Protein AF-A0A2B4R2D5-F1 (afdb_monomer_lite)

InterPro domains:
  IPR036322 WD40-repeat-containing domain superfamily [SSF50978] (5-59)

Radius of gyration: 12.62 Å; chains: 1; bounding box: 27×33×25 Å

Sequence (60 aa):
MNAYDRTLLLGGYTNGMIVVFDWQNDTNSGKISFQIEGHRDEVITMVANPEVDQVISAGL

pLDDT: mean 87.93, std 9.33, range [53.91, 96.75]

Structure (mmCIF, N/CA/C/O backbone):
data_AF-A0A2B4R2D5-F1
#
_entry.id   AF-A0A2B4R2D5-F1
#
loop_
_atom_site.group_PDB
_atom_site.id
_atom_site.type_symbol
_atom_site.label_atom_id
_atom_site.label_alt_id
_atom_site.label_comp_id
_atom_site.label_asym_id
_atom_site.label_entity_id
_atom_site.label_seq_id
_atom_site.pdbx_PDB_ins_code
_atom_site.Cartn_x
_atom_site.Cartn_y
_atom_site.Cartn_z
_atom_site.occupancy
_atom_site.B_iso_or_equiv
_atom_site.auth_seq_id
_atom_site.auth_comp_id
_atom_site.auth_asym_id
_atom_site.auth_atom_id
_atom_site.pdbx_PDB_model_num
ATOM 1 N N . MET A 1 1 ? -11.274 -18.495 -9.708 1.00 53.91 1 MET A N 1
ATOM 2 C CA . MET A 1 1 ? -10.785 -17.657 -8.600 1.00 53.91 1 MET A CA 1
ATOM 3 C C . MET A 1 1 ? -10.202 -18.582 -7.568 1.00 53.91 1 MET A C 1
ATOM 5 O O . MET A 1 1 ? -10.892 -19.499 -7.132 1.00 53.91 1 MET A O 1
ATOM 9 N N . ASN A 1 2 ? -8.914 -18.420 -7.297 1.00 59.75 2 ASN A N 1
ATOM 10 C CA . ASN A 1 2 ? -8.236 -19.175 -6.260 1.00 59.75 2 ASN A CA 1
ATOM 11 C C . ASN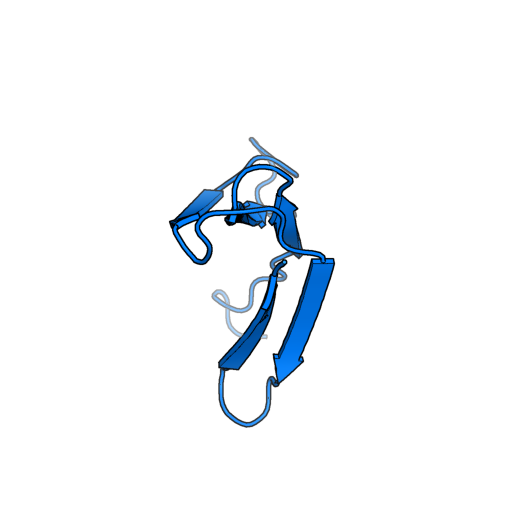 A 1 2 ? -8.772 -18.683 -4.907 1.00 59.75 2 ASN A C 1
ATOM 13 O O . ASN A 1 2 ? -9.030 -17.492 -4.751 1.00 59.75 2 ASN A O 1
ATOM 17 N N . ALA A 1 3 ? -8.950 -19.563 -3.922 1.00 62.88 3 ALA A N 1
ATOM 18 C CA . ALA A 1 3 ? -9.461 -19.170 -2.599 1.00 62.88 3 ALA A CA 1
ATOM 19 C C . ALA A 1 3 ? -8.520 -18.198 -1.844 1.00 62.88 3 ALA A C 1
ATOM 21 O O . ALA A 1 3 ? -8.864 -17.697 -0.776 1.00 62.88 3 ALA A O 1
ATOM 22 N N . TYR A 1 4 ? -7.338 -17.939 -2.411 1.00 67.12 4 TYR A N 1
ATOM 23 C CA . TYR A 1 4 ? -6.311 -17.032 -1.909 1.00 67.12 4 TYR A CA 1
ATOM 24 C C . TYR A 1 4 ? -6.249 -15.686 -2.645 1.00 67.12 4 TYR A C 1
ATOM 26 O O . TYR A 1 4 ? -5.474 -14.825 -2.233 1.00 67.12 4 TYR A O 1
ATOM 34 N N . ASP A 1 5 ? -7.046 -15.478 -3.700 1.00 75.12 5 ASP A N 1
ATOM 35 C CA . ASP A 1 5 ? -7.058 -14.209 -4.431 1.00 75.12 5 ASP A CA 1
ATOM 36 C C . ASP A 1 5 ? -7.732 -13.138 -3.562 1.00 75.12 5 ASP A C 1
ATOM 38 O O . ASP A 1 5 ? -8.950 -13.148 -3.370 1.00 75.12 5 ASP A O 1
ATOM 42 N N . ARG A 1 6 ? -6.932 -12.215 -3.018 1.00 76.31 6 ARG A N 1
ATOM 43 C CA . ARG A 1 6 ? -7.404 -11.143 -2.136 1.00 76.31 6 ARG A CA 1
ATOM 44 C C . ARG A 1 6 ? -7.204 -9.772 -2.760 1.00 76.31 6 ARG A C 1
ATOM 46 O O . ARG A 1 6 ? -6.13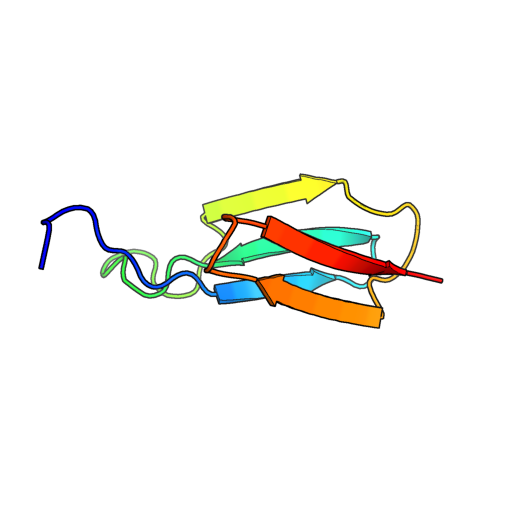5 -9.457 -3.273 1.00 76.31 6 ARG A O 1
ATOM 53 N N . THR A 1 7 ? -8.223 -8.924 -2.660 1.00 80.88 7 THR A N 1
ATOM 54 C CA . THR A 1 7 ? -8.106 -7.496 -2.966 1.00 80.88 7 THR A CA 1
ATOM 55 C C . THR A 1 7 ? -7.549 -6.776 -1.748 1.00 80.88 7 THR A C 1
ATOM 57 O O . THR A 1 7 ? -8.202 -6.707 -0.706 1.00 80.88 7 THR A O 1
ATOM 60 N N . LEU A 1 8 ? -6.347 -6.231 -1.896 1.00 81.62 8 LEU A N 1
ATOM 61 C CA . LEU A 1 8 ? -5.678 -5.434 -0.877 1.00 81.62 8 LEU A CA 1
ATOM 62 C C . LEU A 1 8 ? -5.699 -3.964 -1.285 1.00 81.62 8 LEU A C 1
ATOM 64 O O . LEU A 1 8 ? -5.531 -3.637 -2.461 1.00 81.62 8 LEU A O 1
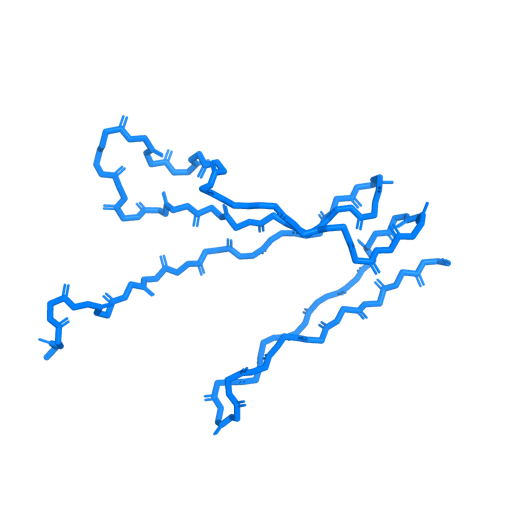ATOM 68 N N . LEU A 1 9 ? -5.878 -3.081 -0.307 1.00 88.00 9 LEU A N 1
ATOM 69 C CA . LEU A 1 9 ? -5.706 -1.645 -0.497 1.00 88.00 9 LEU A CA 1
ATOM 70 C C . LEU A 1 9 ? -4.380 -1.223 0.135 1.00 88.00 9 LEU A C 1
ATOM 72 O O . LEU A 1 9 ? -4.122 -1.521 1.298 1.00 88.00 9 LEU A O 1
ATOM 76 N N . LEU A 1 10 ? -3.552 -0.518 -0.629 1.00 91.12 10 LEU A N 1
ATOM 77 C CA . LEU A 1 10 ? -2.283 0.038 -0.169 1.00 91.12 10 LEU A CA 1
ATOM 78 C C . LEU A 1 10 ? -2.441 1.537 0.085 1.00 91.12 10 LEU A C 1
ATOM 80 O O . LEU A 1 10 ? -3.048 2.234 -0.727 1.00 91.12 10 LEU A O 1
ATOM 84 N N . GLY A 1 11 ? -1.886 2.029 1.190 1.00 92.12 11 GLY A N 1
ATOM 85 C CA . GLY A 1 11 ? -1.875 3.450 1.533 1.00 92.12 11 GLY A CA 1
ATOM 86 C C . GLY A 1 11 ? -0.485 3.931 1.931 1.00 92.12 11 GLY A C 1
ATOM 87 O O . GLY A 1 11 ? 0.228 3.234 2.650 1.00 92.12 11 GLY A O 1
ATOM 88 N N . GLY A 1 12 ? -0.120 5.128 1.478 1.00 93.81 12 GLY A N 1
ATOM 89 C CA . GLY A 1 12 ? 1.030 5.873 1.981 1.00 93.81 12 GLY A CA 1
ATOM 90 C C . GLY A 1 12 ? 0.614 6.752 3.157 1.00 93.81 12 GLY A C 1
ATOM 91 O O . GLY A 1 12 ? -0.509 7.259 3.180 1.00 93.81 12 GLY A O 1
ATOM 92 N N . TYR A 1 13 ? 1.490 6.904 4.147 1.00 93.31 13 TYR A N 1
ATOM 93 C CA . TYR A 1 13 ? 1.204 7.656 5.365 1.00 93.31 13 TYR A CA 1
ATOM 94 C C . TYR A 1 13 ? 2.187 8.818 5.554 1.00 93.31 13 TYR A C 1
ATOM 96 O O . TYR A 1 13 ? 3.321 8.784 5.072 1.00 93.31 13 TYR A O 1
ATOM 104 N N . THR A 1 14 ? 1.755 9.856 6.277 1.00 94.56 14 THR A N 1
ATOM 105 C CA . THR A 1 14 ? 2.537 11.093 6.478 1.00 94.56 14 THR A CA 1
ATOM 106 C C . THR A 1 14 ? 3.797 10.893 7.319 1.00 94.56 14 THR A C 1
ATOM 108 O O . THR A 1 14 ? 4.634 11.781 7.391 1.00 94.56 14 THR A O 1
ATOM 111 N N . ASN A 1 15 ? 3.951 9.728 7.949 1.00 94.19 15 ASN A N 1
ATOM 112 C CA . ASN A 1 15 ? 5.121 9.349 8.740 1.00 94.19 15 ASN A CA 1
ATOM 113 C C . ASN A 1 15 ? 6.058 8.364 8.012 1.00 94.19 15 ASN A C 1
ATOM 115 O O . ASN A 1 15 ? 6.860 7.705 8.668 1.00 94.19 15 ASN A O 1
ATOM 119 N N . GLY A 1 16 ? 5.901 8.190 6.697 1.00 94.94 16 GLY A N 1
ATOM 120 C CA . GLY A 1 16 ? 6.745 7.310 5.882 1.00 94.94 16 GLY A CA 1
ATOM 121 C C . GLY A 1 16 ? 6.387 5.826 5.905 1.00 94.94 16 GLY A C 1
ATOM 122 O O . GLY A 1 16 ? 7.017 5.013 5.218 1.00 94.94 16 GLY A O 1
ATOM 123 N N . MET A 1 17 ? 5.332 5.461 6.633 1.00 96.50 17 MET A N 1
ATOM 124 C CA . MET A 1 17 ? 4.803 4.105 6.608 1.00 96.50 17 MET A CA 1
ATOM 125 C C . MET A 1 17 ? 3.990 3.854 5.338 1.00 96.50 17 MET A C 1
ATOM 127 O O . MET A 1 17 ? 3.228 4.702 4.870 1.00 96.50 17 MET A O 1
ATOM 131 N N . ILE A 1 18 ? 4.099 2.635 4.826 1.00 95.12 18 ILE A N 1
ATOM 132 C CA . ILE A 1 18 ? 3.182 2.064 3.846 1.00 95.12 18 ILE A CA 1
ATOM 133 C C . ILE A 1 18 ? 2.312 1.053 4.581 1.00 95.12 18 ILE A C 1
ATOM 135 O O . ILE A 1 18 ? 2.818 0.187 5.293 1.00 95.12 18 ILE A O 1
ATOM 139 N N . VAL A 1 19 ? 1.000 1.151 4.423 1.00 94.06 19 VAL A N 1
ATOM 140 C CA . VAL A 1 19 ? 0.035 0.310 5.132 1.00 94.06 19 VAL A CA 1
ATOM 141 C C . VAL A 1 19 ? -0.794 -0.506 4.151 1.00 94.06 19 VAL A C 1
ATOM 143 O O . VAL A 1 19 ? -1.147 -0.039 3.068 1.00 94.06 19 VAL A O 1
ATOM 146 N N . VAL A 1 20 ? -1.112 -1.735 4.542 1.00 91.38 20 VAL A N 1
ATOM 147 C CA . VAL A 1 20 ? -2.005 -2.631 3.808 1.00 91.38 20 VAL A CA 1
ATOM 148 C C . VAL A 1 20 ? -3.312 -2.719 4.578 1.00 91.38 20 VAL A C 1
ATOM 150 O O . VAL A 1 20 ? -3.310 -3.066 5.759 1.00 91.38 20 VAL A O 1
ATOM 153 N N . PHE A 1 21 ? -4.427 -2.423 3.922 1.00 89.56 21 PHE A N 1
ATOM 154 C CA . PHE A 1 21 ? -5.763 -2.615 4.467 1.00 89.56 21 PHE A CA 1
ATOM 155 C C . PHE A 1 21 ? -6.379 -3.891 3.894 1.00 89.56 21 PHE A C 1
ATOM 157 O O . PHE A 1 21 ? -6.374 -4.104 2.678 1.00 89.56 21 PHE A O 1
ATOM 164 N N . ASP A 1 22 ? -6.936 -4.725 4.773 1.00 85.44 22 ASP A N 1
ATOM 165 C CA . ASP A 1 22 ? -7.695 -5.909 4.366 1.00 85.44 22 ASP A CA 1
ATOM 166 C C . ASP A 1 22 ? -9.177 -5.538 4.247 1.00 85.44 22 ASP A C 1
ATOM 168 O O . ASP A 1 22 ? -9.899 -5.410 5.239 1.00 85.44 22 ASP A O 1
ATOM 172 N N . TRP A 1 23 ? -9.626 -5.306 3.014 1.00 79.19 23 TRP A N 1
ATOM 173 C CA . TRP A 1 23 ? -11.018 -4.947 2.741 1.00 79.19 23 TRP A CA 1
ATOM 174 C C . TRP A 1 23 ? -11.951 -6.164 2.748 1.00 79.19 23 TRP A C 1
ATOM 176 O O . TRP A 1 23 ? -13.150 -6.018 2.978 1.00 79.19 23 TRP A O 1
ATOM 186 N N . GLN A 1 24 ? -11.403 -7.361 2.524 1.00 79.25 24 GLN A N 1
ATOM 187 C CA . GLN A 1 24 ? -12.155 -8.613 2.421 1.00 79.25 24 GLN A CA 1
ATOM 188 C C . GLN A 1 24 ? -12.311 -9.337 3.766 1.00 79.25 24 GLN A C 1
ATOM 190 O O . GLN A 1 24 ? -12.963 -10.376 3.840 1.00 79.25 24 GLN A O 1
ATOM 195 N N . ASN A 1 25 ? -11.718 -8.820 4.842 1.00 80.69 25 ASN A N 1
ATOM 196 C CA . ASN A 1 25 ? -11.922 -9.354 6.181 1.00 80.69 25 ASN A CA 1
ATOM 197 C C . ASN A 1 25 ? -13.271 -8.891 6.750 1.00 80.69 25 ASN A C 1
ATOM 199 O O . ASN A 1 25 ? -13.363 -7.790 7.282 1.00 80.69 25 ASN A O 1
ATOM 203 N N . ASP A 1 26 ? -14.292 -9.747 6.722 1.00 79.75 26 ASP A N 1
ATOM 204 C CA . ASP A 1 26 ? -15.647 -9.425 7.207 1.00 79.75 26 ASP A CA 1
ATOM 205 C C . ASP A 1 26 ? -15.697 -8.936 8.667 1.00 79.75 26 ASP A C 1
ATOM 207 O O . ASP A 1 26 ? -16.573 -8.161 9.045 1.00 79.75 26 ASP A O 1
ATOM 211 N N . THR A 1 27 ? -14.744 -9.356 9.504 1.00 82.06 27 THR A N 1
ATOM 212 C CA . THR A 1 27 ? -14.706 -8.977 10.928 1.00 82.06 27 THR A CA 1
ATOM 213 C C . THR A 1 27 ? -13.941 -7.689 11.206 1.00 82.06 27 THR A C 1
ATOM 215 O O . THR A 1 27 ? -14.177 -7.042 12.222 1.00 82.06 27 THR A O 1
ATOM 218 N N . ASN A 1 28 ? -13.015 -7.315 10.323 1.00 78.81 28 ASN A N 1
ATOM 219 C CA . ASN A 1 28 ? -12.094 -6.194 10.509 1.00 78.81 28 ASN A CA 1
ATOM 220 C C . ASN A 1 28 ? -11.873 -5.442 9.189 1.00 78.81 28 ASN A C 1
ATOM 222 O O . AS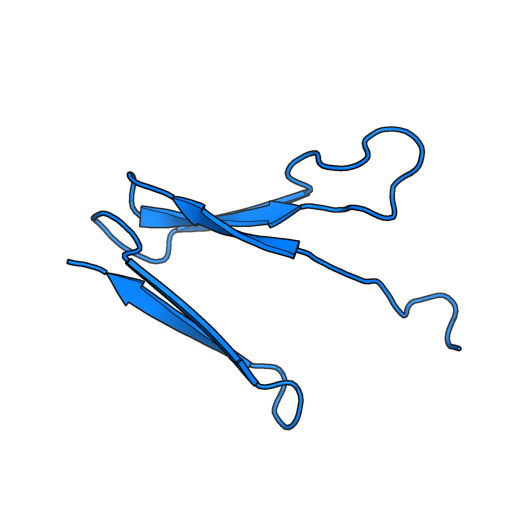N A 1 28 ? -10.755 -5.031 8.878 1.00 78.81 28 ASN A O 1
ATOM 226 N N . SER A 1 29 ? -12.938 -5.287 8.403 1.00 81.62 29 SER A N 1
ATOM 227 C CA . SER A 1 29 ? -12.858 -4.701 7.066 1.00 81.62 29 SER A CA 1
ATOM 228 C C . SER A 1 29 ? -12.325 -3.275 7.147 1.00 81.62 29 SER A C 1
ATOM 230 O O . SER A 1 29 ? -12.710 -2.486 8.017 1.00 81.62 29 SER A O 1
ATOM 232 N N . GLY A 1 30 ? -11.372 -2.965 6.272 1.00 80.31 30 GLY A N 1
ATOM 233 C CA . GLY A 1 30 ? -10.730 -1.656 6.223 1.00 80.31 30 GLY A CA 1
ATOM 234 C C . GLY A 1 30 ? -9.787 -1.381 7.397 1.00 80.31 30 GLY A C 1
ATOM 235 O O . GLY A 1 30 ? -9.338 -0.247 7.563 1.00 80.31 30 GLY A O 1
ATOM 236 N N . LYS A 1 31 ? -9.459 -2.385 8.222 1.00 87.88 31 LYS A N 1
ATOM 237 C CA . LYS A 1 31 ? -8.368 -2.283 9.198 1.00 87.88 31 LYS A CA 1
ATOM 238 C C . LYS A 1 31 ? -7.029 -2.578 8.536 1.00 87.88 31 LYS A C 1
ATOM 240 O O . LYS A 1 31 ? -6.938 -3.314 7.553 1.00 87.88 31 LYS A O 1
ATOM 245 N N . ILE A 1 32 ? -5.985 -1.995 9.116 1.00 90.62 32 ILE A N 1
ATOM 246 C CA . ILE A 1 32 ? -4.604 -2.246 8.719 1.00 90.62 32 ILE A CA 1
ATOM 247 C C . ILE A 1 32 ? -4.255 -3.689 9.092 1.00 90.62 32 ILE A C 1
ATOM 249 O O . ILE A 1 32 ? -4.304 -4.051 10.266 1.00 90.62 32 ILE A O 1
ATOM 253 N N . SER A 1 33 ? -3.911 -4.499 8.097 1.00 89.25 33 SER A N 1
ATOM 254 C CA . SER A 1 33 ? -3.453 -5.878 8.271 1.00 89.25 33 SER A CA 1
ATOM 255 C C . SER A 1 33 ? -1.937 -5.964 8.420 1.00 89.25 33 SER A C 1
ATOM 257 O O . SER A 1 33 ? -1.436 -6.838 9.124 1.00 89.25 33 SER A O 1
ATOM 259 N N . PHE A 1 34 ? -1.207 -5.049 7.780 1.00 89.62 34 PHE A N 1
ATOM 260 C CA . PHE A 1 34 ? 0.251 -5.036 7.751 1.00 89.62 34 PHE A CA 1
ATOM 261 C C . PHE A 1 34 ? 0.794 -3.620 7.518 1.00 89.62 34 PHE A C 1
ATOM 263 O O . PHE A 1 34 ? 0.117 -2.782 6.921 1.00 89.62 34 PHE A O 1
ATOM 270 N N . GLN A 1 35 ? 2.014 -3.352 7.990 1.00 93.62 35 GLN A N 1
ATOM 271 C CA . GLN A 1 35 ? 2.701 -2.071 7.813 1.00 93.62 35 GLN A CA 1
ATOM 272 C C . GLN A 1 35 ? 4.165 -2.290 7.429 1.00 93.62 35 GLN A C 1
ATOM 274 O O . GLN A 1 35 ? 4.806 -3.218 7.918 1.00 93.62 35 GLN A O 1
ATOM 279 N N . ILE A 1 36 ? 4.684 -1.407 6.582 1.00 93.31 36 ILE A N 1
ATOM 280 C CA . ILE A 1 36 ? 6.053 -1.406 6.069 1.00 93.31 36 ILE A CA 1
ATOM 281 C C . ILE A 1 36 ? 6.657 -0.036 6.354 1.00 93.31 36 ILE A C 1
ATOM 283 O O . ILE A 1 36 ? 6.097 0.984 5.954 1.00 93.31 36 ILE A O 1
ATOM 287 N N . GLU A 1 37 ? 7.812 -0.011 7.005 1.00 93.81 37 GLU A N 1
ATOM 288 C CA . GLU A 1 37 ? 8.625 1.199 7.124 1.00 93.81 37 GLU A CA 1
ATOM 289 C C . GLU A 1 37 ? 9.394 1.396 5.811 1.00 93.81 37 GLU A C 1
ATOM 291 O O . GLU A 1 37 ? 10.387 0.717 5.552 1.00 93.81 37 GLU A O 1
ATOM 296 N N . GLY A 1 38 ? 8.859 2.241 4.924 1.00 90.12 38 GLY A N 1
ATOM 297 C CA . GLY A 1 38 ? 9.390 2.430 3.570 1.00 90.12 38 GLY A CA 1
ATOM 298 C C . GLY A 1 38 ? 10.173 3.727 3.387 1.00 90.12 38 GLY A C 1
ATOM 299 O O . GLY A 1 38 ? 11.117 3.767 2.601 1.00 90.12 38 GLY A O 1
ATOM 300 N N . HIS A 1 39 ? 9.791 4.780 4.109 1.00 95.25 39 HIS A N 1
ATOM 301 C CA . HIS A 1 39 ? 10.345 6.127 3.980 1.00 95.25 39 HIS A CA 1
ATOM 302 C C . HIS A 1 39 ? 10.600 6.727 5.364 1.00 95.25 39 HIS A C 1
ATOM 304 O O . HIS A 1 39 ? 9.990 6.317 6.347 1.00 95.25 39 HIS A O 1
ATOM 310 N N . ARG A 1 40 ? 11.513 7.703 5.445 1.00 95.19 40 ARG A N 1
ATOM 311 C CA . ARG A 1 40 ? 11.755 8.477 6.681 1.00 95.19 40 ARG A CA 1
ATOM 312 C C . ARG A 1 40 ? 10.789 9.651 6.851 1.00 95.19 40 ARG A C 1
ATOM 314 O O . ARG A 1 40 ? 10.726 10.218 7.936 1.00 95.19 40 ARG A O 1
ATOM 321 N N . ASP A 1 41 ? 10.095 10.004 5.777 1.00 93.75 41 ASP A N 1
ATOM 322 C CA . ASP A 1 41 ? 9.212 11.160 5.655 1.00 93.75 41 ASP A CA 1
ATOM 323 C C . ASP A 1 41 ? 7.958 10.777 4.853 1.00 93.75 41 ASP A C 1
ATOM 325 O O . ASP A 1 41 ? 7.820 9.627 4.432 1.00 93.75 41 ASP A O 1
ATOM 329 N N . GLU A 1 42 ? 7.032 11.716 4.658 1.00 96.12 42 GLU A N 1
ATOM 330 C CA . GLU A 1 42 ? 5.742 11.481 3.994 1.00 96.12 42 GLU A CA 1
ATOM 331 C C . GLU A 1 42 ? 5.851 10.719 2.660 1.00 96.12 42 GLU A C 1
ATOM 333 O O . GLU A 1 42 ? 6.609 11.088 1.762 1.00 96.12 42 GLU A O 1
ATOM 338 N N . VAL A 1 43 ? 5.012 9.686 2.502 1.00 96.75 43 VAL A N 1
ATOM 339 C CA . VAL A 1 43 ? 4.816 8.997 1.219 1.00 96.75 43 VAL A CA 1
ATOM 340 C C . VAL A 1 43 ? 3.857 9.811 0.349 1.00 96.75 43 VAL A C 1
ATOM 342 O O . VAL A 1 43 ? 2.663 9.878 0.634 1.00 96.75 43 VAL A O 1
ATOM 345 N N . ILE A 1 44 ? 4.360 10.383 -0.743 1.00 96.06 44 ILE A N 1
ATOM 346 C CA . ILE A 1 44 ? 3.603 11.299 -1.614 1.00 96.06 44 ILE A CA 1
ATOM 347 C C . ILE A 1 44 ? 2.884 10.596 -2.771 1.0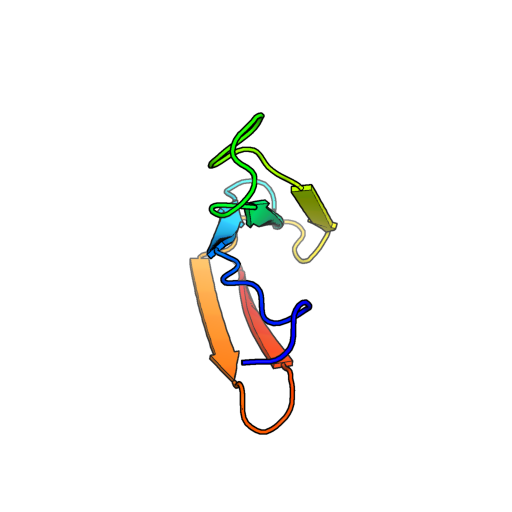0 96.06 44 ILE A C 1
ATOM 349 O O . ILE A 1 44 ? 1.915 11.121 -3.317 1.00 96.06 44 ILE A O 1
ATOM 353 N N . THR A 1 45 ? 3.363 9.424 -3.197 1.00 95.25 45 THR A N 1
ATOM 354 C CA . THR A 1 45 ? 2.745 8.664 -4.292 1.00 95.25 45 THR A CA 1
ATOM 355 C C . THR A 1 45 ? 3.121 7.191 -4.248 1.00 95.25 45 THR A C 1
ATOM 357 O O . THR A 1 45 ? 4.175 6.813 -3.726 1.00 95.25 45 THR A O 1
ATOM 360 N N . MET A 1 46 ? 2.252 6.358 -4.818 1.00 94.31 46 MET A N 1
ATOM 361 C CA . MET A 1 46 ? 2.430 4.916 -4.920 1.00 94.31 46 MET A CA 1
ATOM 362 C C . MET A 1 46 ? 1.824 4.375 -6.217 1.00 94.31 46 MET A C 1
ATOM 364 O O . MET A 1 46 ? 0.761 4.820 -6.647 1.00 94.31 46 MET A O 1
ATOM 368 N N . VAL A 1 47 ? 2.475 3.375 -6.810 1.00 93.75 47 VAL A N 1
ATOM 369 C CA . VAL A 1 47 ? 1.997 2.645 -7.992 1.00 93.75 47 VAL A CA 1
ATOM 370 C C . VAL A 1 47 ? 2.217 1.148 -7.784 1.00 93.75 47 VAL A C 1
ATOM 372 O O . VAL A 1 47 ? 3.303 0.724 -7.390 1.00 93.75 47 VAL A O 1
ATOM 375 N N . ALA A 1 48 ? 1.190 0.345 -8.068 1.00 91.12 48 ALA A N 1
ATOM 376 C CA . ALA A 1 48 ? 1.283 -1.112 -8.091 1.00 91.12 48 ALA A CA 1
ATOM 377 C C . ALA A 1 48 ? 1.502 -1.608 -9.528 1.00 91.12 48 ALA A C 1
ATOM 379 O O . ALA A 1 48 ? 0.776 -1.211 -10.440 1.00 91.12 48 ALA A O 1
ATOM 380 N N . ASN A 1 49 ? 2.484 -2.488 -9.716 1.00 92.31 49 ASN A N 1
ATOM 381 C CA . ASN A 1 49 ? 2.743 -3.200 -10.960 1.00 92.31 49 ASN A CA 1
ATOM 382 C C . ASN A 1 49 ? 2.431 -4.697 -10.770 1.00 92.31 49 ASN A C 1
ATOM 384 O O . ASN A 1 49 ? 3.263 -5.424 -10.219 1.00 92.31 49 ASN A O 1
ATOM 388 N N . PRO A 1 50 ? 1.254 -5.169 -11.217 1.00 87.75 50 PRO A N 1
ATOM 389 C CA . PRO A 1 50 ? 0.836 -6.552 -11.007 1.00 87.75 50 PRO A CA 1
ATOM 390 C C . PRO A 1 50 ? 1.590 -7.567 -11.881 1.00 87.75 50 PRO A C 1
ATOM 392 O O . PRO A 1 50 ? 1.636 -8.735 -11.518 1.00 87.75 50 PRO A O 1
ATOM 395 N N . GLU A 1 51 ? 2.205 -7.153 -12.997 1.00 92.31 51 GLU A N 1
ATOM 396 C CA . GLU A 1 51 ? 2.916 -8.068 -13.914 1.00 92.31 51 GLU A CA 1
ATOM 397 C C . GLU A 1 51 ? 4.170 -8.688 -13.279 1.00 92.31 51 GLU A C 1
ATOM 399 O O . GLU A 1 51 ? 4.579 -9.790 -13.639 1.00 92.31 51 GLU A O 1
ATOM 404 N N . VAL A 1 52 ? 4.794 -7.979 -12.334 1.00 95.06 52 VAL A N 1
ATOM 405 C CA . VAL A 1 52 ? 6.035 -8.405 -11.660 1.00 95.06 52 VAL A CA 1
ATOM 406 C C . VAL A 1 52 ? 5.919 -8.395 -10.133 1.00 95.06 52 VAL A C 1
ATOM 408 O O . VAL A 1 52 ? 6.938 -8.392 -9.452 1.00 95.06 52 VAL A O 1
ATOM 411 N N . ASP A 1 53 ? 4.690 -8.378 -9.607 1.00 88.75 53 ASP A N 1
ATOM 412 C CA . ASP A 1 53 ? 4.376 -8.368 -8.169 1.00 88.75 53 ASP A CA 1
ATOM 413 C C . ASP A 1 53 ? 5.167 -7.310 -7.376 1.00 88.75 53 ASP A C 1
ATOM 415 O O . ASP A 1 53 ? 5.903 -7.595 -6.429 1.00 88.75 53 ASP A O 1
ATOM 419 N N . GLN A 1 54 ? 5.066 -6.054 -7.819 1.00 92.19 54 GLN A N 1
ATOM 420 C CA . GLN A 1 54 ? 5.852 -4.952 -7.273 1.00 92.19 54 GLN A CA 1
ATOM 421 C C . GLN A 1 54 ? 4.984 -3.757 -6.881 1.00 92.19 54 GLN A C 1
ATOM 423 O O . GLN A 1 54 ? 4.031 -3.388 -7.567 1.00 92.19 54 GLN A O 1
ATOM 428 N N . VAL A 1 55 ? 5.388 -3.084 -5.804 1.00 92.25 55 VAL A N 1
ATOM 429 C CA . VAL A 1 55 ? 4.876 -1.771 -5.404 1.00 92.25 55 VAL A CA 1
ATOM 430 C C . VAL A 1 55 ? 6.031 -0.779 -5.406 1.00 92.25 55 VAL A C 1
ATOM 432 O O 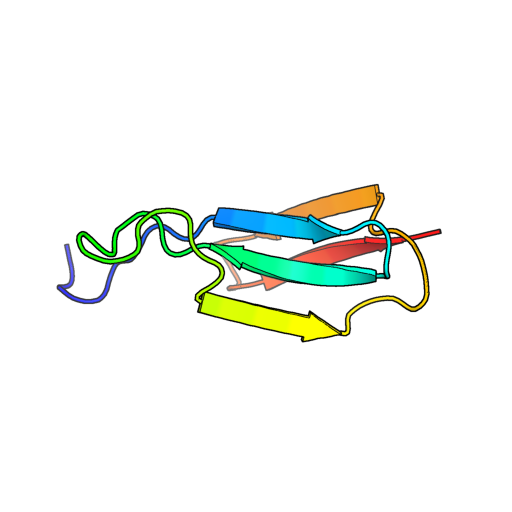. VAL A 1 55 ? 7.082 -1.041 -4.825 1.00 92.25 55 VAL A O 1
ATOM 435 N N . ILE A 1 56 ? 5.830 0.363 -6.058 1.00 94.62 56 ILE A N 1
ATOM 436 C CA . ILE A 1 56 ? 6.780 1.477 -6.096 1.00 94.62 56 ILE A CA 1
ATOM 437 C C . ILE A 1 56 ? 6.161 2.638 -5.327 1.00 94.62 56 ILE A C 1
ATOM 439 O O . ILE A 1 56 ? 4.996 2.971 -5.533 1.00 94.62 56 ILE A O 1
ATOM 443 N N . SER A 1 57 ? 6.938 3.257 -4.446 1.00 95.50 57 SER A N 1
ATOM 444 C CA . SER A 1 57 ? 6.529 4.414 -3.652 1.00 95.50 57 SER A CA 1
ATOM 445 C C . SER A 1 57 ? 7.599 5.499 -3.710 1.00 95.50 57 SER A C 1
ATOM 447 O O . SER A 1 57 ? 8.783 5.204 -3.874 1.00 95.50 57 SER A O 1
ATOM 449 N N . ALA A 1 58 ? 7.183 6.755 -3.580 1.00 95.81 58 ALA A N 1
ATOM 450 C CA . ALA A 1 58 ? 8.096 7.884 -3.446 1.00 95.81 58 ALA A CA 1
ATOM 451 C C . ALA A 1 58 ? 7.694 8.747 -2.248 1.00 95.81 58 ALA A C 1
ATOM 453 O O . ALA A 1 58 ? 6.504 8.862 -1.940 1.00 95.81 58 ALA A O 1
ATOM 454 N N . GLY A 1 59 ? 8.696 9.338 -1.605 1.00 93.62 59 GLY A N 1
ATOM 455 C CA . GLY A 1 59 ? 8.557 10.259 -0.483 1.00 93.62 59 GLY A CA 1
ATOM 456 C C . GLY A 1 59 ? 9.367 11.537 -0.698 1.00 93.62 59 GLY A C 1
ATOM 457 O O . GLY A 1 59 ? 10.065 11.658 -1.712 1.00 93.62 59 GLY A O 1
ATOM 458 N N . LEU A 1 60 ? 9.217 12.484 0.230 1.00 86.75 60 LEU A N 1
ATOM 459 C CA . LEU A 1 60 ? 9.975 13.743 0.296 1.00 86.75 60 LEU A CA 1
ATOM 460 C C . LEU A 1 60 ? 11.428 13.548 0.761 1.00 86.75 60 LEU A C 1
ATOM 462 O O . LEU A 1 60 ? 11.692 12.613 1.551 1.00 86.75 60 LEU A O 1
#

Secondary structure (DSSP, 8-state):
--TT---EEEEE-TTSEEEEEESS-TTSTTEEEEEEE--SS-EEEEEEEGGGTEEEEEE-

Organism: Stylophora pistillata (NCBI:txid50429)

Foldseek 3Di:
DPPPDADWDWDWDQQQKIFIARQPPPVRHRDTPDIDNHDRGTWPDWDADPVVRDIDTDGD